Protein AF-A0A9D4H1H7-F1 (afdb_monomer_lite)

Secondary structure (DSSP, 8-state):
-HHHHHHHHHHHHHTSTT---SHHHHHHHHHT--SPPPTTPPP-----S-SSSS--HHHHHHHHHHHH--

Structure (mmCIF, N/CA/C/O backbone):
data_AF-A0A9D4H1H7-F1
#
_entry.id   AF-A0A9D4H1H7-F1
#
loop_
_atom_site.group_PDB
_atom_site.id
_atom_site.type_symbol
_atom_site.label_atom_id
_atom_site.label_alt_id
_atom_site.label_comp_id
_atom_site.label_asym_id
_atom_site.label_entity_id
_atom_site.label_seq_id
_atom_site.pdbx_PDB_ins_code
_atom_site.Cartn_x
_atom_site.Cartn_y
_atom_site.Cartn_z
_atom_site.occupancy
_atom_site.B_iso_or_equiv
_atom_site.auth_seq_id
_atom_site.auth_comp_id
_atom_site.auth_asym_id
_atom_site.auth_atom_id
_atom_site.pdbx_PDB_model_num
ATOM 1 N N . MET A 1 1 ? 11.010 -0.651 -15.770 1.00 56.16 1 MET A N 1
ATOM 2 C CA . MET A 1 1 ? 9.541 -0.794 -15.913 1.00 56.16 1 MET A CA 1
ATOM 3 C C . MET A 1 1 ? 8.832 -0.503 -14.602 1.00 56.16 1 MET A C 1
ATOM 5 O O . MET A 1 1 ? 8.087 0.461 -14.588 1.00 56.16 1 MET A O 1
ATOM 9 N N . ALA A 1 2 ? 9.114 -1.241 -13.519 1.00 61.00 2 ALA A N 1
ATOM 10 C CA . ALA A 1 2 ? 8.564 -0.954 -12.186 1.00 61.00 2 ALA A CA 1
ATOM 11 C C . ALA A 1 2 ? 8.806 0.500 -11.736 1.00 61.00 2 ALA A C 1
ATOM 13 O O . ALA A 1 2 ? 7.861 1.188 -11.397 1.00 61.00 2 ALA A O 1
ATOM 14 N N . GLU A 1 3 ? 10.036 0.999 -11.870 1.00 65.19 3 GLU A N 1
ATOM 15 C CA . GLU A 1 3 ? 10.409 2.371 -11.482 1.00 65.19 3 GLU A CA 1
ATOM 16 C C . GLU A 1 3 ? 9.645 3.472 -12.244 1.00 65.19 3 GLU A C 1
ATOM 18 O O . GLU A 1 3 ? 9.288 4.494 -11.672 1.00 65.19 3 GLU A O 1
ATOM 23 N N . ILE A 1 4 ? 9.345 3.254 -13.531 1.00 65.25 4 ILE A N 1
ATOM 24 C CA . ILE A 1 4 ? 8.575 4.209 -14.349 1.00 65.25 4 ILE A CA 1
ATOM 25 C C . ILE A 1 4 ? 7.119 4.216 -13.887 1.00 65.25 4 ILE A C 1
ATOM 27 O O . ILE A 1 4 ? 6.547 5.274 -13.667 1.00 65.25 4 ILE A O 1
ATOM 31 N N . VAL A 1 5 ? 6.539 3.028 -13.701 1.00 67.75 5 VAL A N 1
ATOM 32 C CA . VAL A 1 5 ? 5.163 2.877 -13.215 1.00 67.75 5 VAL A CA 1
ATOM 33 C C . VAL A 1 5 ? 5.023 3.472 -11.813 1.00 67.75 5 VAL A C 1
ATOM 35 O O . VAL A 1 5 ? 4.077 4.206 -11.562 1.00 67.75 5 VAL A O 1
ATOM 38 N N . GLU A 1 6 ? 5.987 3.235 -10.924 1.00 72.62 6 GLU A N 1
ATOM 39 C CA . GLU A 1 6 ? 6.029 3.862 -9.603 1.00 72.62 6 GLU A CA 1
ATOM 40 C C . GLU A 1 6 ? 6.105 5.383 -9.691 1.00 72.62 6 GLU A C 1
ATOM 42 O O . GLU A 1 6 ? 5.428 6.053 -8.921 1.00 72.62 6 GLU A O 1
ATOM 47 N N . ASN A 1 7 ? 6.902 5.939 -10.607 1.00 75.31 7 ASN A N 1
ATOM 48 C CA . ASN A 1 7 ? 7.044 7.386 -10.743 1.00 75.31 7 ASN A CA 1
ATOM 49 C C . ASN A 1 7 ? 5.758 8.058 -11.249 1.00 75.31 7 ASN A C 1
ATOM 51 O O . ASN A 1 7 ? 5.360 9.072 -10.688 1.00 75.31 7 ASN A O 1
ATOM 55 N N . GLU A 1 8 ? 5.095 7.469 -12.247 1.00 74.12 8 GLU A N 1
ATOM 56 C CA . GLU A 1 8 ? 3.826 7.973 -12.800 1.00 74.12 8 GLU A CA 1
ATOM 57 C C . GLU A 1 8 ? 2.654 7.801 -11.820 1.00 74.12 8 GLU A C 1
ATOM 59 O O . GLU A 1 8 ? 1.752 8.633 -11.749 1.00 74.12 8 GLU A O 1
ATOM 64 N N . LEU A 1 9 ? 2.657 6.721 -11.034 1.00 75.69 9 LEU A N 1
ATOM 65 C CA . LEU A 1 9 ? 1.580 6.428 -10.089 1.00 75.69 9 LEU A CA 1
ATOM 66 C C . LEU A 1 9 ? 1.755 7.106 -8.731 1.00 75.69 9 LEU A C 1
ATOM 68 O O . LEU A 1 9 ? 0.778 7.179 -7.988 1.00 75.69 9 LEU A O 1
ATOM 72 N N . ARG A 1 10 ? 2.958 7.570 -8.371 1.00 78.50 10 ARG A N 1
ATOM 73 C CA . ARG A 1 10 ? 3.289 8.012 -7.003 1.00 78.50 10 ARG A CA 1
ATOM 74 C C . ARG A 1 10 ? 2.295 9.034 -6.462 1.00 78.50 10 ARG A C 1
ATOM 76 O O . ARG A 1 10 ? 1.710 8.824 -5.398 1.00 78.50 10 ARG A O 1
ATOM 83 N N . ASP A 1 11 ? 2.083 10.108 -7.210 1.00 79.31 11 ASP A N 1
ATOM 84 C CA . ASP A 1 11 ? 1.257 11.227 -6.757 1.00 79.31 11 ASP A CA 1
ATOM 85 C C . ASP A 1 11 ? -0.217 10.814 -6.660 1.00 79.31 11 ASP A C 1
ATOM 87 O O . ASP A 1 11 ? -0.906 11.160 -5.700 1.00 79.31 11 ASP A O 1
ATOM 91 N N . HIS A 1 12 ? -0.684 9.968 -7.578 1.00 78.12 12 HIS A N 1
ATOM 92 C CA . HIS A 1 12 ? -2.055 9.467 -7.571 1.00 78.12 12 HIS A CA 1
ATOM 93 C C . HIS A 1 12 ? -2.311 8.443 -6.466 1.00 78.12 12 HIS A C 1
ATOM 95 O O . HIS A 1 12 ? -3.305 8.550 -5.746 1.00 78.12 12 HIS A O 1
ATOM 101 N N . VAL A 1 13 ? -1.401 7.490 -6.270 1.00 82.31 13 VAL A N 1
ATOM 102 C CA . VAL A 1 13 ? -1.540 6.422 -5.275 1.00 82.31 13 VAL A CA 1
ATOM 103 C C . VAL A 1 13 ? -1.597 6.995 -3.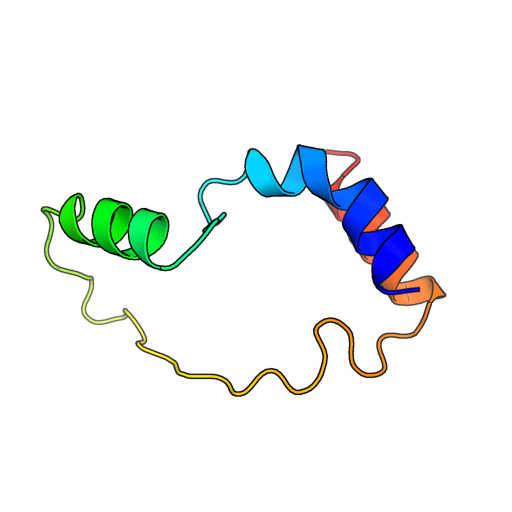865 1.00 82.31 13 VAL A C 1
ATOM 105 O O . VAL A 1 13 ? -2.418 6.537 -3.077 1.00 82.31 13 VAL A O 1
ATOM 108 N N . THR A 1 14 ? -0.816 8.036 -3.558 1.00 86.50 14 THR A N 1
ATOM 109 C CA . THR A 1 14 ? -0.820 8.656 -2.219 1.00 86.50 14 THR A CA 1
ATOM 110 C C . THR A 1 14 ? -2.154 9.306 -1.838 1.00 86.50 14 THR A C 1
ATOM 112 O O . THR A 1 14 ? -2.451 9.438 -0.650 1.00 86.50 14 THR A O 1
ATOM 115 N N . SER A 1 15 ? -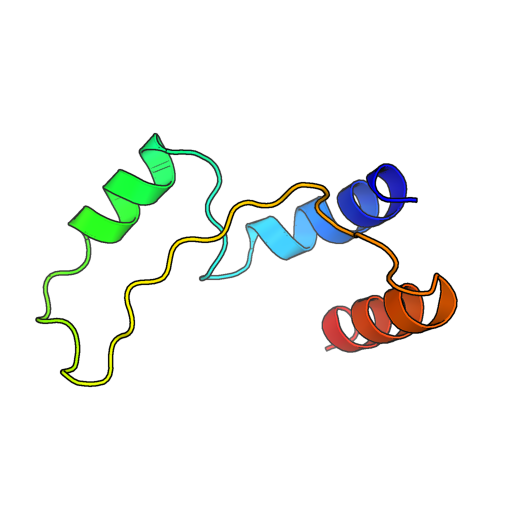2.978 9.671 -2.825 1.00 83.69 15 SER A N 1
ATOM 116 C CA . SER A 1 15 ? -4.303 10.267 -2.611 1.00 83.69 15 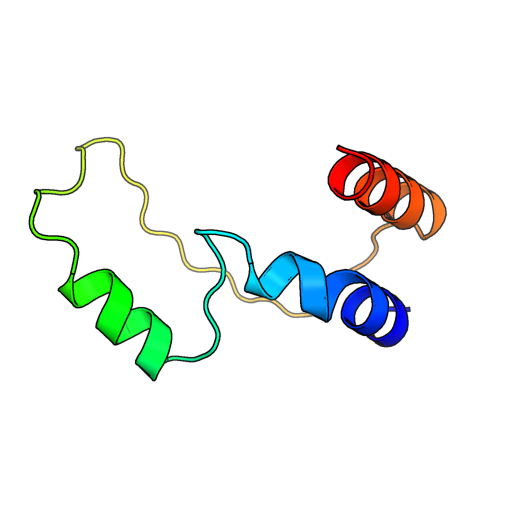SER A CA 1
ATOM 117 C C . SER A 1 15 ? -5.411 9.238 -2.345 1.00 83.69 15 SER A C 1
ATOM 119 O O . SER A 1 15 ? -6.502 9.600 -1.898 1.00 83.69 15 SER A O 1
ATOM 121 N N . LEU A 1 16 ? -5.154 7.949 -2.598 1.00 84.38 16 LEU A N 1
ATOM 122 C CA . LEU A 1 16 ? -6.165 6.903 -2.477 1.00 84.38 16 LEU A CA 1
ATOM 123 C C . LEU A 1 16 ? -6.456 6.563 -1.004 1.00 84.38 16 LEU A C 1
ATOM 125 O O . LEU A 1 16 ? -5.526 6.418 -0.208 1.00 84.38 16 LEU A O 1
ATOM 129 N N . PRO A 1 17 ? -7.724 6.301 -0.626 1.00 81.56 17 PRO A N 1
ATOM 130 C CA . PRO A 1 17 ? -8.070 5.884 0.737 1.00 81.56 17 PRO A CA 1
ATOM 131 C C . PRO A 1 17 ? -7.354 4.604 1.196 1.00 81.56 17 PRO A C 1
ATOM 133 O O . PRO A 1 17 ? -7.077 4.435 2.383 1.00 81.56 17 PRO A O 1
ATOM 136 N N . SER A 1 18 ? -7.046 3.710 0.252 1.00 84.44 18 SER A N 1
ATOM 137 C CA . SER A 1 18 ? -6.349 2.441 0.480 1.00 84.44 18 SER A CA 1
ATOM 138 C C . SER A 1 18 ? -4.829 2.568 0.566 1.00 84.44 18 SER A C 1
ATOM 140 O O . SER A 1 18 ? -4.166 1.567 0.827 1.00 84.44 18 SER A O 1
ATOM 142 N N . TYR A 1 19 ? -4.262 3.751 0.317 1.00 88.12 19 TYR A N 1
ATOM 143 C CA . TYR A 1 19 ? -2.821 3.959 0.394 1.00 88.12 19 TYR A CA 1
ATOM 144 C C . TYR A 1 19 ? -2.309 3.647 1.795 1.00 88.12 19 TYR A C 1
ATOM 146 O O . TYR A 1 19 ? -2.930 4.039 2.775 1.00 88.12 19 TYR A O 1
ATOM 154 N N . VAL A 1 20 ? -1.175 2.971 1.907 1.00 89.06 20 VAL A N 1
ATOM 155 C CA . VAL A 1 20 ? -0.500 2.736 3.183 1.00 89.06 20 VAL A CA 1
ATOM 156 C C . VAL A 1 20 ? 0.970 3.032 2.955 1.00 89.06 20 VAL A C 1
ATOM 158 O O . VAL A 1 20 ? 1.607 2.364 2.143 1.00 89.06 20 VAL A O 1
ATOM 161 N N . ARG A 1 21 ? 1.497 4.053 3.634 1.00 87.31 21 ARG A N 1
ATOM 162 C CA . ARG A 1 21 ? 2.877 4.506 3.407 1.00 87.31 21 ARG A CA 1
ATOM 163 C C . ARG A 1 21 ? 3.906 3.563 4.020 1.00 87.31 21 ARG A C 1
ATOM 165 O O . ARG A 1 21 ? 4.914 3.252 3.400 1.00 87.31 21 ARG A O 1
ATOM 172 N N . ASP A 1 22 ? 3.680 3.173 5.268 1.00 87.38 22 ASP A N 1
ATOM 173 C CA . ASP A 1 22 ? 4.622 2.409 6.077 1.00 87.38 22 ASP A CA 1
ATOM 174 C C . ASP A 1 22 ? 3.894 1.709 7.237 1.00 87.38 22 ASP A C 1
ATOM 176 O O . ASP A 1 22 ? 2.685 1.871 7.432 1.00 87.38 22 ASP A O 1
ATOM 180 N N . THR A 1 23 ? 4.636 0.927 8.026 1.00 88.75 23 THR A N 1
ATOM 181 C CA . THR A 1 23 ? 4.104 0.212 9.195 1.00 88.75 23 THR A CA 1
ATOM 182 C C . THR A 1 23 ? 3.438 1.150 10.205 1.00 88.75 23 THR A C 1
ATOM 184 O O . THR A 1 23 ? 2.417 0.794 10.787 1.00 88.75 23 THR A O 1
ATOM 187 N N . THR A 1 24 ? 3.977 2.352 10.413 1.00 94.44 24 THR A N 1
ATOM 188 C CA . THR A 1 24 ? 3.422 3.320 11.370 1.00 94.44 24 THR A CA 1
ATOM 189 C C . THR A 1 24 ? 2.097 3.883 10.862 1.00 94.44 24 THR A C 1
ATOM 191 O O . THR A 1 24 ? 1.125 3.942 11.615 1.00 94.44 24 THR A O 1
ATOM 194 N N . ASP A 1 25 ? 2.029 4.252 9.582 1.00 92.44 25 ASP A N 1
ATOM 195 C CA . ASP A 1 25 ? 0.797 4.698 8.923 1.00 92.44 25 ASP A CA 1
ATOM 196 C C . ASP A 1 25 ? -0.292 3.615 8.980 1.00 92.44 25 ASP A C 1
ATOM 198 O O . ASP A 1 25 ? -1.424 3.891 9.379 1.00 92.44 25 ASP A O 1
ATOM 202 N N . PHE A 1 26 ? 0.066 2.359 8.695 1.00 90.44 26 PHE A N 1
ATOM 203 C CA . PHE A 1 26 ? -0.848 1.222 8.820 1.00 90.44 26 PHE A CA 1
ATOM 204 C C . PHE A 1 26 ? -1.426 1.085 10.234 1.00 90.44 26 PHE A C 1
ATOM 206 O O . PHE A 1 26 ? -2.646 1.011 10.401 1.00 90.44 26 PHE A O 1
ATOM 213 N N . LEU A 1 27 ? -0.562 1.073 11.255 1.00 91.94 27 LEU A N 1
ATOM 214 C CA . LEU A 1 27 ? -0.984 0.928 12.650 1.00 91.94 27 LEU A CA 1
ATOM 215 C C . LEU A 1 27 ? -1.908 2.073 13.076 1.00 91.94 27 LEU A C 1
ATOM 217 O O . LEU A 1 27 ? -2.936 1.827 13.709 1.00 91.94 27 LEU A O 1
ATOM 221 N N . ASN A 1 28 ? -1.594 3.306 12.669 1.00 92.44 28 ASN A N 1
ATOM 222 C CA . ASN A 1 28 ? -2.437 4.468 12.939 1.00 92.44 28 ASN A CA 1
ATOM 223 C C . ASN A 1 28 ? -3.816 4.346 12.272 1.00 92.44 28 ASN A C 1
ATOM 225 O O . ASN A 1 28 ? -4.826 4.652 12.905 1.00 92.44 28 ASN A O 1
ATOM 229 N N . LYS A 1 29 ? -3.884 3.864 11.024 1.00 89.56 29 LYS A N 1
ATOM 230 C CA . LYS A 1 29 ? -5.154 3.652 10.306 1.00 89.56 29 LYS A CA 1
ATOM 231 C C . LYS A 1 29 ? -6.007 2.562 10.945 1.00 89.56 29 LYS A C 1
ATOM 233 O O . LYS A 1 29 ? -7.203 2.762 11.134 1.00 89.56 29 LYS A O 1
ATOM 238 N N . ILE A 1 30 ? -5.401 1.435 11.321 1.00 88.06 30 ILE A N 1
ATOM 239 C CA . ILE A 1 30 ? -6.107 0.344 12.008 1.00 88.06 30 ILE A CA 1
ATOM 240 C C . ILE A 1 30 ? -6.640 0.809 13.367 1.00 88.06 30 ILE A C 1
ATOM 242 O O . ILE A 1 30 ? -7.785 0.510 13.700 1.00 88.06 30 ILE A O 1
ATOM 246 N N . ALA A 1 31 ? -5.866 1.595 14.122 1.00 89.62 31 ALA A N 1
ATOM 247 C CA . ALA A 1 31 ? -6.295 2.131 15.415 1.00 89.62 31 ALA A CA 1
ATOM 248 C C . ALA A 1 31 ? -7.513 3.075 15.318 1.00 89.62 31 ALA A C 1
ATOM 250 O O . ALA A 1 31 ? -8.249 3.232 16.290 1.00 89.62 31 ALA A O 1
ATOM 251 N N . GLN A 1 32 ? -7.755 3.688 14.154 1.00 89.38 32 GLN A N 1
ATOM 252 C CA . GLN A 1 32 ? -8.931 4.532 13.910 1.00 89.38 32 GLN A CA 1
ATOM 253 C C . GLN A 1 32 ? -10.208 3.733 13.603 1.00 89.38 32 GLN A C 1
ATOM 255 O O . GLN A 1 32 ? -11.301 4.308 13.589 1.00 89.38 32 GLN A O 1
ATOM 260 N N . ILE A 1 33 ? -10.118 2.420 13.371 1.00 87.62 33 ILE A N 1
ATOM 261 C CA . ILE A 1 33 ? -11.283 1.569 13.112 1.00 87.62 33 ILE A CA 1
ATOM 262 C C . ILE A 1 33 ? -12.019 1.320 14.436 1.00 87.62 33 ILE A C 1
ATOM 264 O O . ILE A 1 33 ? -11.730 0.390 15.178 1.00 87.62 33 ILE A O 1
ATOM 268 N N . GLN A 1 34 ? -12.995 2.178 14.738 1.00 82.19 34 GLN A N 1
ATOM 269 C CA . GLN A 1 34 ? -13.800 2.091 15.967 1.00 82.19 34 GLN A CA 1
ATOM 270 C C . GLN A 1 34 ? -14.968 1.103 15.867 1.00 82.19 34 GLN A C 1
ATOM 272 O O . GLN A 1 34 ? -15.537 0.695 16.878 1.00 82.19 34 GLN A O 1
ATOM 277 N N . LYS A 1 35 ? -15.373 0.753 14.642 1.00 84.94 35 LYS A N 1
ATOM 278 C CA . LYS A 1 35 ? -16.486 -0.167 14.403 1.00 84.94 35 LYS A CA 1
ATOM 279 C C . LYS A 1 35 ? -15.959 -1.595 14.289 1.00 84.94 35 LYS A C 1
ATOM 281 O O . LYS A 1 35 ? -14.919 -1.785 13.659 1.00 84.94 35 LYS A O 1
ATOM 286 N N . PRO A 1 36 ? -16.688 -2.595 14.813 1.00 83.62 36 PRO A N 1
ATOM 287 C CA . PRO A 1 36 ? -16.384 -3.989 14.532 1.00 83.62 36 PRO A CA 1
ATOM 288 C C . PRO A 1 36 ? -16.267 -4.211 13.022 1.00 83.62 36 PRO A C 1
ATOM 290 O O . PRO A 1 36 ? -17.077 -3.693 12.244 1.00 83.62 36 PRO A O 1
ATOM 293 N N . LEU A 1 37 ? -15.243 -4.959 12.614 1.00 85.81 37 LEU A N 1
ATOM 294 C CA . LEU A 1 37 ? -15.119 -5.415 11.234 1.00 85.81 37 LEU A CA 1
ATOM 295 C C . LEU A 1 37 ? -16.345 -6.268 10.889 1.00 85.81 37 LEU A C 1
ATOM 297 O O . LEU A 1 37 ? -16.920 -6.924 11.757 1.00 85.81 37 LEU A O 1
ATOM 301 N N . ARG A 1 38 ? -16.774 -6.231 9.627 1.00 87.88 38 ARG A N 1
ATOM 302 C CA . ARG A 1 38 ? -17.889 -7.072 9.180 1.00 87.88 38 ARG A CA 1
ATOM 303 C C . ARG A 1 38 ? -17.436 -8.531 9.221 1.00 87.88 38 ARG A C 1
ATOM 305 O O . ARG A 1 38 ? -16.284 -8.812 8.912 1.00 87.88 38 ARG A O 1
ATOM 312 N N . ASP A 1 39 ? -18.352 -9.458 9.474 1.00 88.75 39 ASP A N 1
ATOM 313 C CA . ASP A 1 39 ? -18.038 -10.898 9.460 1.00 88.75 39 ASP A CA 1
ATOM 314 C C . ASP A 1 39 ? -17.498 -11.378 8.099 1.00 88.75 39 ASP A C 1
ATOM 316 O O . ASP A 1 39 ? -16.797 -12.380 8.007 1.00 88.75 39 ASP A O 1
ATOM 320 N N . SER A 1 40 ? -17.783 -10.632 7.027 1.00 90.69 40 SER A N 1
ATOM 321 C CA . SER A 1 40 ? -17.258 -10.868 5.680 1.00 90.69 40 SER A CA 1
ATOM 322 C C . SER A 1 40 ? -15.844 -10.311 5.446 1.00 90.69 40 SER A C 1
ATOM 324 O O . SER A 1 40 ? -15.387 -10.285 4.303 1.00 90.69 40 SER A O 1
ATOM 326 N N . THR A 1 41 ? -15.174 -9.766 6.464 1.00 86.25 41 THR A N 1
ATOM 327 C CA . THR A 1 41 ? -13.822 -9.213 6.331 1.00 86.25 41 THR A CA 1
ATOM 328 C C . THR A 1 41 ? -12.790 -10.338 6.286 1.00 86.25 41 THR A C 1
ATOM 330 O O . THR A 1 41 ? -12.752 -11.204 7.154 1.00 86.25 41 THR A O 1
ATOM 333 N N . ILE A 1 42 ? -11.915 -10.299 5.280 1.00 85.62 42 ILE A N 1
ATOM 334 C CA . ILE A 1 42 ? -10.845 -11.279 5.088 1.00 85.62 42 ILE A CA 1
ATOM 335 C C . ILE A 1 42 ? -9.526 -10.656 5.542 1.00 85.62 42 ILE A C 1
ATOM 337 O O . ILE A 1 42 ? -9.131 -9.603 5.042 1.00 85.62 42 ILE A O 1
ATOM 341 N N . ILE A 1 43 ? -8.830 -11.324 6.463 1.00 81.25 43 ILE A N 1
ATO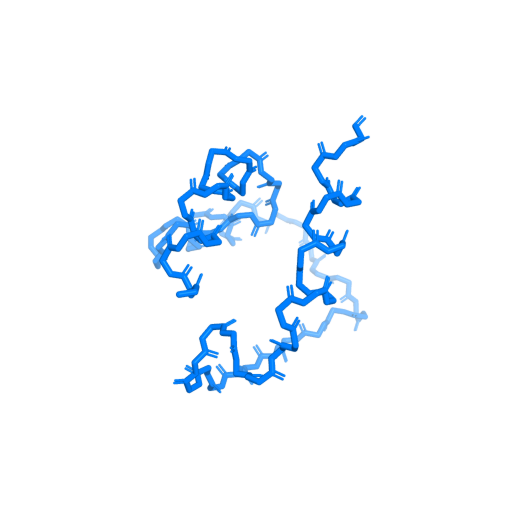M 342 C CA . ILE A 1 43 ? -7.418 -11.050 6.744 1.00 81.25 43 ILE A CA 1
ATOM 343 C C . ILE A 1 43 ? -6.603 -11.916 5.789 1.00 81.25 43 ILE A C 1
ATOM 345 O O . ILE A 1 43 ? -6.732 -13.140 5.800 1.00 81.25 43 ILE A O 1
ATOM 349 N N . PHE A 1 44 ? -5.772 -11.288 4.964 1.00 77.38 44 PHE A N 1
ATOM 350 C CA . PHE A 1 44 ? -4.879 -11.992 4.052 1.00 77.38 44 PHE A CA 1
ATOM 351 C C . PHE A 1 44 ? -3.425 -11.583 4.302 1.00 77.38 44 PHE A C 1
ATOM 353 O O . PHE A 1 44 ? -3.144 -10.465 4.729 1.00 77.38 44 PHE A O 1
ATOM 360 N N . CYS A 1 45 ? -2.500 -12.494 4.009 1.00 76.81 45 CYS A N 1
ATOM 361 C CA . CYS A 1 45 ? -1.064 -12.240 3.985 1.00 76.81 45 CYS A CA 1
ATOM 362 C C . CYS A 1 45 ? -0.540 -12.677 2.612 1.00 76.81 45 CYS A C 1
ATOM 364 O O . CYS A 1 45 ? -0.828 -13.796 2.189 1.00 76.81 45 CYS A O 1
ATOM 366 N N . PHE A 1 46 ? 0.198 -11.809 1.915 1.00 74.69 46 PHE A N 1
ATOM 367 C CA . PHE A 1 46 ? 0.884 -12.159 0.668 1.00 74.69 46 PHE A CA 1
ATOM 368 C C . PHE A 1 46 ? 2.373 -11.857 0.782 1.00 74.69 46 PHE A C 1
ATOM 370 O O . PHE A 1 46 ? 2.765 -10.790 1.249 1.00 74.69 46 PHE A O 1
ATOM 377 N N . ASP A 1 47 ? 3.184 -12.793 0.295 1.00 74.31 47 ASP A N 1
ATOM 378 C CA . ASP A 1 47 ? 4.602 -12.580 0.031 1.00 74.31 47 ASP A CA 1
ATOM 379 C C . ASP A 1 47 ? 4.758 -12.011 -1.388 1.00 74.31 47 ASP A C 1
ATOM 381 O O . ASP A 1 47 ? 4.503 -12.696 -2.384 1.00 74.31 47 ASP A O 1
ATOM 385 N N . VAL A 1 48 ? 5.113 -10.730 -1.490 1.00 66.62 48 VAL A N 1
ATOM 386 C CA . VAL A 1 48 ? 5.277 -10.043 -2.776 1.00 66.62 48 VAL A CA 1
ATOM 387 C C . VAL A 1 48 ? 6.739 -10.151 -3.207 1.00 66.62 48 VAL A C 1
ATOM 389 O O . VAL A 1 48 ? 7.575 -9.341 -2.818 1.00 66.62 48 VAL A O 1
ATOM 392 N N . LYS A 1 49 ? 7.057 -11.142 -4.053 1.00 66.00 49 LYS A N 1
ATOM 393 C CA . LYS A 1 49 ? 8.417 -11.323 -4.608 1.00 66.00 49 LYS A CA 1
ATOM 394 C C . LYS A 1 49 ? 8.847 -10.211 -5.571 1.00 66.00 49 LYS A C 1
ATOM 396 O O . LYS A 1 49 ? 10.035 -9.933 -5.694 1.00 66.00 49 LYS A O 1
ATOM 401 N N . ALA A 1 50 ? 7.895 -9.610 -6.279 1.00 64.19 50 ALA A N 1
ATOM 402 C CA . ALA A 1 50 ? 8.085 -8.434 -7.121 1.00 64.19 50 ALA A CA 1
ATOM 403 C C . ALA A 1 50 ? 6.751 -7.681 -7.196 1.00 64.19 50 ALA A C 1
ATOM 405 O O . ALA A 1 50 ? 5.708 -8.321 -7.275 1.00 64.19 50 ALA A O 1
ATOM 406 N N . LEU A 1 51 ? 6.774 -6.345 -7.182 1.00 62.84 51 LEU A N 1
ATOM 407 C CA . LEU A 1 51 ? 5.559 -5.513 -7.202 1.00 62.84 51 LEU A CA 1
ATOM 408 C C . LEU A 1 51 ? 4.801 -5.573 -8.542 1.00 62.84 51 LEU A C 1
ATOM 410 O O . LEU A 1 51 ? 3.611 -5.287 -8.590 1.00 62.84 51 LEU A O 1
ATOM 414 N N . TYR A 1 52 ? 5.472 -6.008 -9.615 1.00 65.62 52 TYR A N 1
ATOM 415 C CA . TYR A 1 52 ? 4.898 -6.174 -10.955 1.00 65.62 52 TYR A CA 1
ATOM 416 C C . TYR A 1 52 ? 5.452 -7.435 -11.639 1.00 65.62 52 TYR A C 1
ATOM 418 O O . TYR A 1 52 ? 6.133 -7.328 -12.665 1.00 65.62 52 TYR A O 1
ATOM 426 N N . PRO A 1 53 ? 5.263 -8.642 -11.075 1.00 55.84 53 PRO A N 1
ATOM 427 C CA . PRO A 1 53 ? 5.815 -9.838 -11.682 1.00 55.84 53 PRO A CA 1
ATOM 428 C C . PRO A 1 53 ? 5.010 -10.144 -12.945 1.00 55.84 53 PRO A C 1
ATOM 430 O O . PRO A 1 53 ? 3.832 -10.479 -12.876 1.00 55.84 53 PRO A O 1
ATOM 433 N N . SER A 1 54 ? 5.661 -10.028 -14.100 1.00 62.91 54 SER A N 1
ATOM 434 C CA . SER A 1 54 ? 5.164 -10.553 -15.377 1.00 62.91 54 SER A CA 1
ATOM 435 C C . SER A 1 54 ? 3.876 -9.929 -15.931 1.00 62.91 54 SER A C 1
ATOM 437 O O . SER A 1 54 ? 3.259 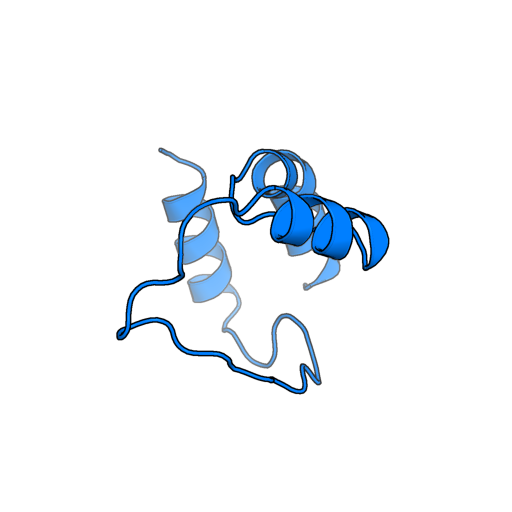-10.539 -16.799 1.00 62.91 54 SER A O 1
ATOM 439 N N . VAL A 1 55 ? 3.478 -8.725 -15.503 1.00 66.81 55 VAL A N 1
ATOM 440 C CA . VAL A 1 55 ? 2.395 -7.994 -16.186 1.00 66.81 55 VAL A CA 1
ATOM 441 C C . VAL A 1 55 ? 2.922 -7.512 -17.545 1.00 66.81 55 VAL A C 1
ATOM 443 O O . VAL A 1 55 ? 3.916 -6.773 -17.569 1.00 66.81 55 VAL A O 1
ATOM 446 N N . PRO A 1 56 ? 2.312 -7.911 -18.679 1.00 78.44 56 PRO A N 1
ATOM 447 C CA . PRO A 1 56 ? 2.715 -7.425 -19.992 1.00 78.44 56 PRO A CA 1
ATOM 448 C C . PRO A 1 56 ? 2.656 -5.898 -20.042 1.00 78.44 56 PRO A C 1
ATOM 450 O O . PRO A 1 56 ? 1.716 -5.277 -19.549 1.00 78.44 56 PRO A O 1
ATOM 453 N N . ARG A 1 57 ? 3.679 -5.272 -20.634 1.00 72.94 57 ARG A N 1
ATOM 454 C CA . ARG A 1 57 ? 3.845 -3.809 -20.616 1.00 72.94 57 ARG A CA 1
ATOM 455 C C . ARG A 1 57 ? 2.627 -3.060 -21.161 1.00 72.94 57 ARG A C 1
ATOM 457 O O . ARG A 1 57 ? 2.289 -2.009 -20.631 1.00 72.94 57 ARG A O 1
ATOM 464 N N . GLU A 1 58 ? 2.005 -3.581 -22.214 1.00 79.38 58 GLU A N 1
ATOM 465 C CA . GLU A 1 58 ? 0.843 -2.957 -22.855 1.00 79.38 58 GLU A CA 1
ATOM 466 C C . GLU A 1 58 ? -0.402 -3.031 -21.967 1.00 79.38 58 GLU A C 1
ATOM 468 O O . GLU A 1 58 ? -1.080 -2.023 -21.784 1.00 79.38 58 GLU A O 1
ATOM 473 N N . GLU A 1 59 ? -0.646 -4.181 -21.336 1.00 78.69 59 GLU A N 1
ATOM 474 C CA . GLU A 1 59 ? -1.749 -4.368 -20.387 1.00 78.69 59 GLU A CA 1
ATOM 475 C C . GLU A 1 59 ? -1.573 -3.492 -19.143 1.00 78.69 59 GLU A C 1
ATOM 477 O O . GLU A 1 59 ? -2.522 -2.852 -18.694 1.00 78.69 59 GLU A O 1
ATOM 482 N N . ALA A 1 60 ? -0.342 -3.391 -18.627 1.00 74.69 60 ALA A N 1
ATOM 483 C CA . ALA A 1 60 ? -0.023 -2.500 -17.515 1.00 74.69 60 ALA A CA 1
ATOM 484 C C . ALA A 1 60 ? -0.297 -1.031 -17.869 1.00 74.69 60 ALA A C 1
ATOM 486 O O . ALA A 1 60 ? -0.899 -0.307 -17.077 1.00 74.69 60 ALA A O 1
ATOM 487 N N . LEU A 1 61 ? 0.122 -0.590 -19.061 1.00 77.12 61 LEU A N 1
ATOM 488 C CA . LEU A 1 61 ? -0.095 0.781 -19.517 1.00 77.12 61 LEU A CA 1
ATOM 489 C C . LEU A 1 61 ? -1.590 1.075 -19.696 1.00 77.12 61 LEU A C 1
ATOM 491 O O . LEU A 1 61 ? -2.051 2.130 -19.267 1.00 77.12 61 LEU A O 1
ATOM 495 N N . ALA A 1 62 ? -2.346 0.145 -20.286 1.00 82.12 62 ALA A N 1
ATOM 496 C CA . ALA A 1 62 ? -3.786 0.283 -20.475 1.00 82.12 62 ALA A CA 1
ATOM 497 C C . ALA A 1 62 ? -4.527 0.378 -19.131 1.00 82.12 62 ALA A C 1
ATOM 499 O O . ALA A 1 62 ? -5.317 1.300 -18.941 1.00 82.12 62 ALA A O 1
ATOM 500 N N . ALA A 1 63 ? -4.209 -0.504 -18.178 1.00 80.94 63 ALA A N 1
ATOM 501 C CA . ALA A 1 63 ? -4.818 -0.506 -16.850 1.00 80.94 63 ALA A CA 1
ATOM 502 C C . ALA A 1 63 ? -4.505 0.775 -16.058 1.00 80.94 63 ALA A C 1
ATOM 504 O O . ALA A 1 63 ? -5.397 1.355 -15.443 1.00 80.94 63 ALA A O 1
ATOM 505 N N . VAL A 1 64 ? -3.254 1.251 -16.103 1.00 77.62 64 VAL A N 1
ATOM 506 C CA . VAL A 1 64 ? -2.869 2.528 -15.480 1.00 77.62 64 VAL A CA 1
ATOM 507 C C . VAL A 1 64 ? -3.597 3.695 -16.146 1.00 77.62 64 VAL A C 1
ATOM 509 O O . VAL A 1 64 ? -4.168 4.529 -15.454 1.00 77.62 64 VAL A O 1
ATOM 512 N N . THR A 1 65 ? -3.649 3.731 -17.478 1.00 79.56 65 THR A N 1
ATOM 513 C CA . THR A 1 65 ? -4.348 4.786 -18.231 1.00 79.56 65 THR A CA 1
ATOM 514 C C . THR A 1 65 ? -5.839 4.831 -17.889 1.00 79.56 65 THR A C 1
ATOM 516 O O . THR A 1 65 ? -6.387 5.910 -17.677 1.00 79.56 65 THR A O 1
ATOM 519 N N . GLU A 1 66 ? -6.501 3.675 -17.799 1.00 82.06 66 GLU A N 1
ATOM 520 C CA . GLU A 1 66 ? -7.908 3.584 -17.394 1.00 82.06 66 GLU A CA 1
ATOM 521 C C . GLU A 1 66 ? -8.123 4.052 -15.948 1.00 82.06 66 GLU A C 1
ATOM 523 O O . GLU A 1 66 ? -9.085 4.767 -15.665 1.00 82.06 66 GLU A O 1
ATOM 528 N N . ALA A 1 67 ? -7.231 3.660 -15.035 1.00 76.00 67 ALA A N 1
ATOM 529 C CA . ALA A 1 67 ? -7.327 4.020 -13.626 1.00 76.00 67 ALA A CA 1
ATOM 530 C C . ALA A 1 67 ? -7.079 5.518 -13.372 1.00 76.00 67 ALA A C 1
ATOM 532 O O . ALA A 1 67 ? -7.680 6.071 -12.452 1.00 76.00 67 ALA A O 1
ATOM 533 N N . LEU A 1 68 ? -6.209 6.157 -14.165 1.00 73.31 68 LEU A N 1
ATOM 534 C CA . LEU A 1 68 ? -5.813 7.559 -13.995 1.00 73.31 68 LEU A CA 1
ATOM 535 C C . LEU A 1 68 ? -6.676 8.567 -14.775 1.00 73.31 68 LEU A C 1
ATOM 537 O O . LEU A 1 68 ? -6.790 9.707 -14.341 1.00 73.31 68 LEU A O 1
ATOM 541 N N . ASN A 1 69 ? -7.299 8.184 -15.896 1.00 72.56 69 ASN A N 1
ATOM 542 C CA . ASN A 1 69 ? -8.121 9.086 -16.725 1.00 72.56 69 ASN A CA 1
ATOM 543 C C . ASN A 1 69 ? -9.605 9.167 -16.289 1.00 72.56 69 ASN A C 1
ATOM 545 O O . ASN A 1 69 ? -10.490 9.327 -17.135 1.00 72.56 69 ASN A O 1
ATOM 549 N N . ARG A 1 70 ? -9.895 9.042 -14.990 1.00 54.19 70 ARG A N 1
ATOM 550 C CA . ARG A 1 70 ? -11.232 9.268 -14.406 1.00 54.19 70 ARG A CA 1
ATOM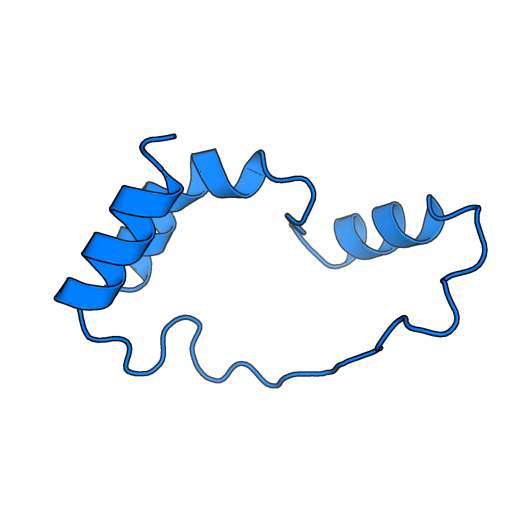 551 C C . ARG A 1 70 ? -11.255 10.544 -13.580 1.00 54.19 70 ARG A C 1
ATOM 553 O O . ARG A 1 70 ? -12.315 11.205 -13.606 1.00 54.19 70 ARG A O 1
#

Organism: Dreissena polymorpha (NCBI:txid45954)

Foldseek 3Di:
DVVVLCVVCVVVLVPDPPRADDPVSVVVVVVPPPDDDDPPDDDDDDDPPDPDPPDPPVNSVVVVCVVPVD

Sequence (70 aa):
MAEIVENELRDHVTSLPSYVRDTTDFLNKIAQIQKPLRDSTIIFCFDVKALYPSVPREEALAAVTEALNR

Radius of gyration: 15.27 Å; chains: 1; bounding box: 28×24×39 Å

pLDDT: mean 78.7, std 9.77, range [54.19, 94.44]